Protein AF-X0U251-F1 (afdb_monomer_lite)

Foldseek 3Di:
DEDEDEAEDDPCPVCLVVVLVVCVVCVVPYNYAYAYAYEDDPDCVVVSCCVRRPPHHHHHDDDDPPPDDDDPVDPVVVVVVVVVVVVVVD

Radius of gyration: 14.33 Å; chains: 1; bounding box: 30×33×34 Å

Structure (mmCIF, N/CA/C/O backbone):
data_AF-X0U251-F1
#
_entry.id   AF-X0U251-F1
#
loop_
_atom_site.group_PDB
_atom_site.id
_atom_site.type_symbol
_atom_site.label_atom_id
_atom_site.label_alt_id
_atom_site.label_comp_id
_atom_site.label_asym_id
_atom_site.label_entity_id
_atom_site.label_seq_id
_atom_site.pdbx_PDB_ins_code
_atom_site.Cartn_x
_atom_site.Cartn_y
_atom_site.Cartn_z
_atom_site.occupancy
_atom_site.B_iso_or_equiv
_atom_site.auth_seq_id
_atom_site.auth_comp_id
_atom_site.auth_asym_id
_atom_site.auth_atom_id
_atom_site.pdbx_PDB_model_num
ATOM 1 N N . MET A 1 1 ? -13.527 -6.655 15.449 1.00 76.62 1 MET A N 1
ATOM 2 C CA . MET A 1 1 ? -12.732 -7.692 14.747 1.00 76.62 1 MET A CA 1
ATOM 3 C C . MET A 1 1 ? -11.554 -7.006 14.074 1.00 76.62 1 MET A C 1
ATOM 5 O O . MET A 1 1 ? -11.756 -5.908 13.569 1.00 76.62 1 MET A O 1
ATOM 9 N N . LYS A 1 2 ? -10.355 -7.600 14.106 1.00 83.44 2 LYS A N 1
ATOM 10 C CA . LYS A 1 2 ? -9.171 -7.052 13.424 1.00 83.44 2 LYS A CA 1
ATOM 11 C C . LYS A 1 2 ? -8.996 -7.746 12.082 1.00 83.44 2 LYS A C 1
ATOM 13 O O . LYS A 1 2 ? -9.032 -8.973 12.041 1.00 83.44 2 LYS A O 1
ATOM 18 N N . VAL A 1 3 ? -8.821 -6.975 11.017 1.00 83.69 3 VAL A N 1
ATOM 19 C CA . VAL A 1 3 ? -8.631 -7.489 9.658 1.00 83.69 3 VAL A CA 1
ATOM 20 C C . VAL A 1 3 ? -7.369 -6.864 9.085 1.00 83.69 3 VAL A C 1
ATOM 22 O O . VAL A 1 3 ? -7.239 -5.644 9.054 1.00 83.69 3 VAL A O 1
ATOM 25 N N . VAL A 1 4 ? -6.442 -7.706 8.632 1.00 83.38 4 VAL A N 1
ATOM 26 C CA . VAL A 1 4 ? -5.246 -7.273 7.903 1.00 83.38 4 VAL A CA 1
ATOM 27 C C . VAL A 1 4 ? -5.421 -7.668 6.444 1.00 83.38 4 VAL A C 1
ATOM 29 O O . VAL A 1 4 ? -5.667 -8.836 6.149 1.00 83.38 4 VAL A O 1
ATOM 32 N N . VAL A 1 5 ? -5.303 -6.703 5.537 1.00 82.31 5 VAL A N 1
ATOM 33 C CA . VAL A 1 5 ? -5.400 -6.926 4.092 1.00 82.31 5 VAL A CA 1
ATOM 34 C C . VAL A 1 5 ? -4.008 -6.809 3.482 1.00 82.31 5 VAL A C 1
ATOM 36 O O . VAL A 1 5 ? -3.366 -5.764 3.584 1.00 82.31 5 VAL A O 1
ATOM 39 N N . GLY A 1 6 ? -3.541 -7.894 2.862 1.00 82.75 6 GLY A N 1
ATOM 40 C CA . GLY A 1 6 ? -2.331 -7.893 2.043 1.00 82.75 6 GLY A CA 1
ATOM 41 C C . GLY A 1 6 ? -2.631 -7.360 0.644 1.00 82.75 6 GLY A C 1
ATOM 42 O O . GLY A 1 6 ? -3.481 -7.904 -0.058 1.00 82.75 6 GLY A O 1
ATOM 43 N N . CYS A 1 7 ? -1.923 -6.312 0.242 1.00 85.06 7 CYS A N 1
ATOM 44 C CA . CYS A 1 7 ? -2.152 -5.555 -0.980 1.00 85.06 7 CYS A CA 1
ATOM 45 C C . CYS A 1 7 ? -0.878 -5.556 -1.838 1.00 85.06 7 CYS A C 1
ATOM 47 O O . CYS A 1 7 ? -0.021 -4.692 -1.647 1.00 85.06 7 CYS A O 1
ATOM 49 N N . PRO A 1 8 ? -0.705 -6.509 -2.768 1.00 83.25 8 PRO A N 1
ATOM 50 C CA . PRO A 1 8 ? 0.336 -6.408 -3.784 1.00 83.25 8 PRO A CA 1
ATOM 51 C C . PRO A 1 8 ? -0.037 -5.329 -4.806 1.00 83.25 8 PRO A C 1
ATOM 53 O O . PRO A 1 8 ? -1.133 -5.363 -5.371 1.00 83.25 8 PRO A O 1
ATOM 56 N N . VAL A 1 9 ? 0.860 -4.374 -5.048 1.00 85.00 9 VAL A N 1
ATOM 57 C CA . VAL A 1 9 ? 0.596 -3.210 -5.899 1.00 85.00 9 VAL A CA 1
ATOM 58 C C . VAL A 1 9 ? 1.776 -2.923 -6.827 1.00 85.00 9 VAL A C 1
ATOM 60 O O . VAL A 1 9 ? 2.916 -2.833 -6.384 1.00 85.00 9 VAL A O 1
ATOM 63 N N . TYR A 1 10 ? 1.467 -2.758 -8.113 1.00 86.12 10 TYR A N 1
ATOM 64 C CA . TYR A 1 10 ? 2.379 -2.305 -9.163 1.00 86.12 10 TYR A CA 1
ATOM 65 C C . TYR A 1 10 ? 1.568 -1.515 -10.194 1.00 86.12 10 TYR A C 1
ATOM 67 O O . TYR A 1 10 ? 0.601 -2.060 -10.738 1.00 86.12 10 TYR A O 1
ATOM 75 N N . GLU A 1 11 ? 1.917 -0.246 -10.410 1.00 89.50 11 GLU A N 1
ATOM 76 C CA . GLU A 1 11 ? 1.245 0.661 -11.355 1.00 89.50 11 GLU A CA 1
ATOM 77 C C . GLU A 1 11 ? -0.290 0.663 -11.212 1.00 89.50 11 GLU A C 1
ATOM 79 O O . GLU A 1 11 ? -1.052 0.199 -12.074 1.00 89.50 11 GLU A O 1
ATOM 84 N N . ARG A 1 12 ? -0.777 1.089 -10.043 1.00 92.38 12 ARG A N 1
ATOM 85 C CA . ARG A 1 12 ? -2.212 1.120 -9.704 1.00 92.38 12 ARG A CA 1
ATOM 86 C C . ARG A 1 12 ? -2.696 2.490 -9.252 1.00 92.38 12 ARG A C 1
ATOM 88 O O . ARG A 1 12 ? -3.797 2.570 -8.699 1.00 92.38 12 ARG A O 1
ATOM 95 N N . GLY A 1 13 ? -1.950 3.559 -9.516 1.00 91.50 13 GLY A N 1
ATOM 96 C CA . GLY A 1 13 ? -2.355 4.914 -9.145 1.00 91.50 13 GLY A CA 1
ATOM 97 C C . GLY A 1 13 ? -3.765 5.264 -9.634 1.00 91.50 13 GLY A C 1
ATOM 98 O O . GLY A 1 13 ? -4.596 5.772 -8.879 1.00 91.50 13 GLY A O 1
ATOM 99 N N . TRP A 1 14 ? -4.099 4.811 -10.847 1.00 94.38 14 TRP A N 1
ATOM 100 C CA . TRP A 1 14 ? -5.399 5.011 -11.498 1.00 94.38 14 TRP A CA 1
ATOM 101 C C . TRP A 1 14 ? -6.621 4.455 -10.739 1.00 94.38 14 TRP A C 1
ATOM 103 O O . TRP A 1 14 ? -7.731 4.933 -10.968 1.00 94.38 14 TRP A O 1
ATOM 113 N N . VAL A 1 15 ? -6.461 3.465 -9.849 1.00 94.56 15 VAL A N 1
ATOM 114 C CA . VAL A 1 15 ? -7.582 2.820 -9.123 1.00 94.56 15 VAL A CA 1
ATOM 115 C C . VAL A 1 15 ? -7.488 2.945 -7.607 1.00 94.56 15 VAL A C 1
ATOM 117 O O . VAL A 1 15 ? -8.500 2.825 -6.914 1.00 94.56 15 VAL A O 1
ATOM 120 N N . LEU A 1 16 ? -6.294 3.197 -7.069 1.00 92.25 16 LEU A N 1
ATOM 121 C CA . LEU A 1 16 ? -6.036 3.149 -5.631 1.00 92.25 16 LEU A CA 1
ATOM 122 C C . LEU A 1 16 ? -6.955 4.067 -4.819 1.00 92.25 16 LEU A C 1
ATOM 124 O O . LEU A 1 16 ? -7.441 3.653 -3.770 1.00 92.25 16 LEU A O 1
ATOM 128 N N . ASN A 1 17 ? -7.237 5.281 -5.301 1.00 93.62 17 ASN A N 1
ATOM 129 C CA . ASN A 1 17 ? -8.130 6.204 -4.595 1.00 93.62 17 ASN A CA 1
ATOM 130 C C . ASN A 1 17 ? -9.554 5.647 -4.465 1.00 93.62 17 ASN A C 1
ATOM 132 O O . ASN A 1 17 ? -10.065 5.562 -3.352 1.00 93.62 17 ASN A O 1
ATOM 136 N N . ALA A 1 18 ? -10.145 5.181 -5.569 1.00 93.75 18 ALA A N 1
ATOM 137 C CA . ALA A 1 18 ? -11.479 4.582 -5.555 1.00 93.75 18 ALA A CA 1
ATOM 138 C C . ALA A 1 18 ? -11.535 3.320 -4.676 1.00 93.75 18 ALA A C 1
ATOM 140 O O . ALA A 1 18 ? -12.528 3.063 -3.997 1.00 93.75 18 ALA A O 1
ATOM 141 N N . TRP A 1 19 ? -10.449 2.542 -4.656 1.00 92.38 19 TRP A N 1
ATOM 142 C CA . TRP A 1 19 ? -10.321 1.381 -3.782 1.00 92.38 19 TRP A CA 1
ATOM 143 C C . TRP A 1 19 ? -10.300 1.767 -2.295 1.00 92.38 19 TRP A C 1
ATOM 145 O O . TRP A 1 19 ? -11.007 1.147 -1.501 1.00 92.38 19 TRP A O 1
ATOM 155 N N . PHE A 1 20 ? -9.557 2.810 -1.906 1.00 91.12 20 PHE A N 1
ATOM 156 C CA . PHE A 1 20 ? -9.581 3.310 -0.528 1.00 91.12 20 PHE A CA 1
ATOM 157 C C . PHE A 1 20 ? -10.956 3.862 -0.136 1.00 91.12 20 PHE A C 1
ATOM 159 O O . PHE A 1 20 ? -11.421 3.562 0.963 1.00 91.12 20 PHE A O 1
ATOM 166 N N . ASP A 1 21 ? -11.622 4.604 -1.024 1.00 92.00 21 ASP A N 1
ATOM 167 C CA . ASP A 1 21 ? -12.959 5.160 -0.773 1.00 92.00 21 ASP A CA 1
ATOM 168 C C . ASP A 1 21 ? -13.979 4.043 -0.485 1.00 92.00 21 ASP A C 1
ATOM 170 O O . ASP A 1 21 ? -14.773 4.135 0.451 1.00 92.00 21 ASP A O 1
ATOM 174 N N . ALA A 1 22 ? -13.907 2.929 -1.222 1.00 90.25 22 ALA A N 1
ATOM 175 C CA . ALA A 1 22 ? -14.759 1.763 -0.985 1.00 90.25 22 ALA A CA 1
ATOM 176 C C . ALA A 1 22 ? -14.518 1.099 0.385 1.00 90.25 22 ALA A C 1
ATOM 178 O O . ALA A 1 22 ? -15.424 0.477 0.943 1.00 90.25 22 ALA A O 1
ATOM 179 N N . LEU A 1 23 ? -13.307 1.217 0.935 1.00 87.50 23 LEU A N 1
ATOM 180 C CA . LEU A 1 23 ? -12.921 0.617 2.213 1.00 87.50 23 LEU A CA 1
ATOM 181 C C . LEU A 1 23 ? -13.189 1.517 3.416 1.00 87.50 23 LEU A C 1
ATOM 183 O O . LEU A 1 23 ? -13.314 1.006 4.529 1.00 87.50 23 LEU A O 1
ATOM 187 N N . GLU A 1 24 ? -13.304 2.831 3.228 1.00 85.06 24 GLU A N 1
ATOM 188 C CA . GLU A 1 24 ? -13.626 3.759 4.317 1.00 85.06 24 GLU A CA 1
ATOM 189 C C . GLU A 1 24 ? -14.949 3.404 4.999 1.00 85.06 24 GLU A C 1
ATOM 191 O O . GLU A 1 24 ? -14.998 3.372 6.227 1.00 85.06 24 GLU A O 1
ATOM 196 N N . GLY A 1 25 ? -15.962 2.987 4.232 1.00 83.19 25 GLY A N 1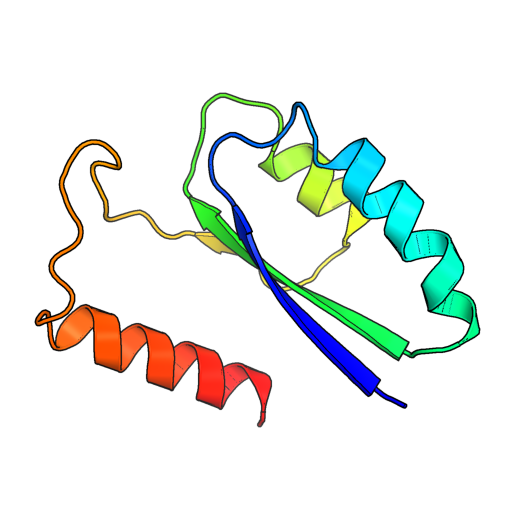
ATOM 197 C CA . GLY A 1 25 ? -17.244 2.529 4.780 1.00 83.19 25 GLY A CA 1
ATOM 198 C C . GLY A 1 25 ? -17.150 1.290 5.683 1.00 83.19 25 GLY A C 1
ATOM 199 O O . GLY A 1 25 ? -18.049 1.034 6.476 1.00 83.19 25 GLY A O 1
ATOM 200 N N . TRP A 1 26 ? -16.057 0.523 5.615 1.00 84.31 26 TRP A N 1
ATOM 201 C CA . TRP A 1 26 ? -15.850 -0.658 6.460 1.00 84.31 26 TRP A CA 1
ATOM 202 C C . TRP A 1 26 ? -15.115 -0.349 7.764 1.00 84.31 26 TRP A C 1
ATOM 204 O O . TRP A 1 26 ? -15.200 -1.135 8.712 1.00 84.31 26 TRP A O 1
ATOM 214 N N . ARG A 1 27 ? -14.408 0.785 7.845 1.00 81.88 27 ARG A N 1
ATOM 215 C CA . ARG A 1 27 ? -13.589 1.146 9.016 1.00 81.88 27 ARG A CA 1
ATOM 216 C C . ARG A 1 27 ? -14.416 1.352 10.288 1.00 81.88 27 ARG A C 1
ATOM 218 O O . ARG A 1 27 ? -13.876 1.212 11.379 1.00 81.88 27 ARG A O 1
ATOM 225 N N . GLU A 1 28 ? -15.714 1.628 10.164 1.00 83.88 28 GLU A N 1
ATOM 226 C CA . GLU A 1 28 ? -16.634 1.735 11.307 1.00 83.88 28 GLU A CA 1
ATOM 227 C C . GLU A 1 28 ? -16.971 0.373 11.936 1.00 83.88 28 GLU A C 1
ATOM 229 O O . GLU A 1 28 ? -17.364 0.293 13.100 1.00 83.88 28 GLU A O 1
ATOM 234 N N . HIS A 1 29 ? -16.800 -0.717 11.185 1.00 88.19 29 HIS A N 1
ATOM 235 C CA . HIS A 1 29 ? -17.197 -2.064 11.599 1.00 88.19 29 HIS A CA 1
ATOM 236 C C . HIS A 1 29 ? -16.006 -2.967 11.936 1.00 88.19 29 HIS A C 1
ATOM 238 O O . HIS A 1 29 ? -16.136 -3.912 12.724 1.00 88.19 29 HIS A O 1
ATOM 244 N N . VAL A 1 30 ? -14.836 -2.696 11.353 1.00 88.62 30 VAL A N 1
ATOM 245 C CA . VAL A 1 30 ? -13.620 -3.491 11.552 1.00 88.62 30 VAL A CA 1
ATOM 246 C C . VAL A 1 30 ? -12.390 -2.606 11.755 1.00 88.62 30 VAL A C 1
ATOM 248 O O . VAL A 1 30 ? -12.225 -1.578 11.105 1.00 88.62 30 VAL A O 1
ATOM 251 N N . ASP A 1 31 ? -11.488 -3.049 12.634 1.00 86.69 31 ASP A N 1
ATOM 252 C CA . ASP A 1 31 ? -10.143 -2.474 12.756 1.00 86.69 31 ASP A CA 1
ATOM 253 C C . ASP A 1 31 ? -9.314 -2.974 11.565 1.00 86.69 31 ASP A C 1
ATOM 255 O O . ASP A 1 31 ? -8.777 -4.089 11.586 1.00 86.69 31 ASP A O 1
ATOM 259 N N . LEU A 1 32 ? -9.339 -2.188 10.486 1.00 85.50 32 LEU A N 1
ATOM 260 C CA . LEU A 1 32 ? -8.742 -2.508 9.195 1.00 85.50 32 LEU A CA 1
ATOM 261 C C . LEU A 1 32 ? -7.297 -2.005 9.129 1.00 85.50 32 LEU A C 1
ATOM 263 O O . LEU A 1 32 ? -7.038 -0.803 9.230 1.00 85.50 32 LEU A O 1
ATOM 267 N N . LYS A 1 33 ? -6.364 -2.925 8.887 1.00 84.06 33 LYS A N 1
ATOM 268 C CA . LYS A 1 33 ? -4.954 -2.630 8.627 1.00 84.06 33 LYS A CA 1
ATOM 269 C C . LYS A 1 33 ? -4.565 -3.089 7.234 1.00 84.06 33 LYS A C 1
ATOM 271 O O . LYS A 1 33 ? -5.056 -4.104 6.742 1.00 84.06 33 LYS A O 1
ATOM 276 N N . PHE A 1 34 ? -3.639 -2.362 6.629 1.00 84.62 34 PHE A N 1
ATOM 277 C CA . PHE A 1 34 ? -3.127 -2.678 5.306 1.00 84.62 34 PHE A CA 1
ATOM 278 C C . PHE A 1 34 ? -1.659 -3.042 5.369 1.00 84.62 34 PHE A C 1
ATOM 280 O O . PHE A 1 34 ? -0.898 -2.456 6.135 1.00 84.62 34 PHE A O 1
ATOM 287 N N . LEU A 1 35 ? -1.276 -3.979 4.516 1.00 83.62 35 LEU A N 1
ATOM 288 C CA . LEU A 1 35 ? 0.105 -4.275 4.204 1.00 83.62 35 LEU A CA 1
ATOM 289 C C . LEU A 1 35 ? 0.298 -4.116 2.707 1.00 83.62 35 LEU A C 1
ATOM 291 O O . LEU A 1 35 ? -0.274 -4.886 1.937 1.00 83.62 35 LEU A O 1
ATOM 295 N N . PHE A 1 36 ? 1.139 -3.175 2.301 1.00 85.00 36 PHE A N 1
ATOM 296 C CA . PHE A 1 36 ? 1.426 -2.962 0.893 1.00 85.00 36 PHE A CA 1
ATOM 297 C C . PHE A 1 36 ? 2.736 -3.639 0.504 1.00 85.00 36 PHE A C 1
ATOM 299 O O . PHE A 1 36 ? 3.809 -3.303 1.004 1.00 85.00 36 PHE A O 1
ATOM 306 N N . VAL A 1 37 ? 2.636 -4.589 -0.423 1.00 83.00 37 VAL A N 1
ATOM 307 C CA . VAL A 1 37 ? 3.795 -5.123 -1.140 1.00 83.00 37 VAL A CA 1
ATOM 308 C C . VAL A 1 37 ? 3.898 -4.317 -2.419 1.00 83.00 37 VAL A C 1
ATOM 310 O O . VAL A 1 37 ? 3.108 -4.518 -3.339 1.00 83.00 37 VAL A O 1
ATOM 313 N N . TYR A 1 38 ? 4.794 -3.341 -2.425 1.00 80.94 38 TYR A N 1
ATOM 314 C CA . TYR A 1 38 ? 4.896 -2.351 -3.487 1.00 80.94 38 TYR A CA 1
ATOM 315 C C . TYR A 1 38 ? 6.150 -2.617 -4.313 1.00 80.94 38 TYR A C 1
ATOM 317 O O . TYR A 1 38 ? 7.226 -2.828 -3.759 1.00 80.94 38 TYR A O 1
ATOM 325 N N . THR A 1 39 ? 6.012 -2.586 -5.629 1.00 81.25 39 THR A N 1
ATOM 326 C CA . THR A 1 39 ? 7.151 -2.559 -6.550 1.00 81.25 39 THR A CA 1
ATOM 327 C C . THR A 1 39 ? 7.318 -1.142 -7.071 1.00 81.25 39 THR A C 1
ATOM 329 O O . THR A 1 39 ? 6.316 -0.533 -7.445 1.00 81.25 39 THR A O 1
ATOM 332 N N . ASP A 1 40 ? 8.557 -0.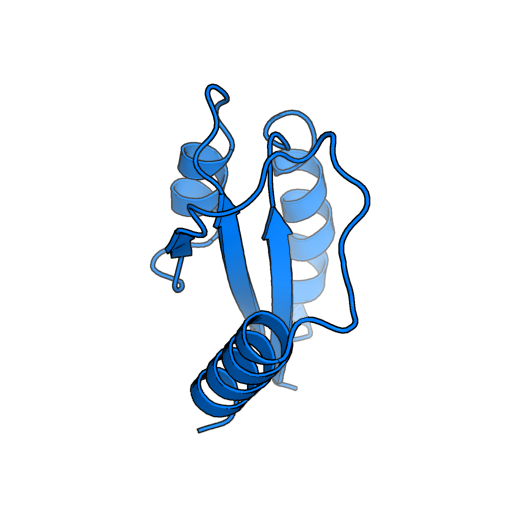635 -7.083 1.00 81.56 40 ASP A N 1
ATOM 333 C CA . ASP A 1 40 ? 8.864 0.700 -7.606 1.00 81.56 40 ASP A CA 1
ATOM 334 C C . ASP A 1 40 ? 8.288 0.865 -9.021 1.00 81.56 40 ASP A C 1
ATOM 336 O O . ASP A 1 40 ? 8.525 0.046 -9.910 1.00 81.56 40 ASP A O 1
ATOM 340 N N . SER A 1 41 ? 7.499 1.922 -9.208 1.00 81.56 41 SER A N 1
ATOM 341 C CA . SER A 1 41 ? 6.851 2.284 -10.464 1.00 81.56 41 SER A CA 1
ATOM 342 C C . SER A 1 41 ? 7.020 3.774 -10.763 1.00 81.56 41 SER A C 1
ATOM 344 O O . SER A 1 41 ? 7.349 4.568 -9.881 1.00 81.56 41 SER A O 1
ATOM 346 N N . GLU A 1 42 ? 6.794 4.159 -12.022 1.00 87.94 42 GLU A N 1
ATOM 347 C CA . GLU A 1 42 ? 6.872 5.561 -12.468 1.00 87.94 42 GLU A CA 1
ATOM 348 C C . GLU A 1 42 ? 5.587 6.368 -12.189 1.00 87.94 42 GLU A C 1
ATOM 350 O O . GLU A 1 42 ? 5.549 7.575 -12.431 1.00 87.94 42 GLU A O 1
ATOM 355 N N . ASP A 1 43 ? 4.523 5.722 -11.697 1.00 92.12 43 ASP A N 1
ATOM 356 C CA . ASP A 1 43 ? 3.235 6.360 -11.405 1.00 92.12 43 ASP A CA 1
ATOM 357 C C . ASP A 1 43 ? 3.106 6.843 -9.943 1.00 92.12 43 ASP A C 1
ATOM 359 O O . ASP A 1 43 ? 3.992 6.668 -9.108 1.00 92.12 43 ASP A O 1
ATOM 363 N N . ASP A 1 44 ? 1.970 7.457 -9.602 1.00 93.25 44 ASP A N 1
ATOM 364 C CA . ASP A 1 44 ? 1.699 8.027 -8.273 1.00 93.25 44 ASP A CA 1
ATOM 365 C C . ASP A 1 44 ? 1.248 6.989 -7.222 1.00 93.25 44 ASP A C 1
ATOM 367 O O . ASP A 1 44 ? 0.780 7.346 -6.135 1.00 93.25 44 ASP A O 1
ATOM 371 N N . THR A 1 45 ? 1.422 5.691 -7.505 1.00 91.19 45 THR A N 1
ATOM 372 C CA . THR A 1 45 ? 1.026 4.574 -6.631 1.00 91.19 45 THR A CA 1
ATOM 373 C C . THR A 1 45 ? 1.567 4.736 -5.212 1.00 91.19 45 THR A C 1
ATOM 375 O O . THR A 1 45 ? 0.804 4.671 -4.241 1.00 91.19 45 THR A O 1
ATOM 378 N N . LEU A 1 46 ? 2.880 4.951 -5.069 1.00 88.25 46 LEU A N 1
ATOM 379 C CA . LEU A 1 46 ? 3.528 5.042 -3.760 1.00 88.25 46 LEU A CA 1
ATOM 380 C C . LEU A 1 46 ? 3.034 6.244 -2.955 1.00 88.25 46 LEU A C 1
ATOM 382 O O . LEU A 1 46 ? 2.830 6.140 -1.743 1.00 88.25 46 LEU A O 1
ATOM 386 N N . ASP A 1 47 ? 2.828 7.375 -3.623 1.00 91.25 47 ASP A N 1
ATOM 387 C CA . ASP A 1 47 ? 2.375 8.608 -2.988 1.00 91.25 47 ASP A CA 1
ATOM 388 C C . ASP A 1 47 ? 0.937 8.473 -2.486 1.00 91.25 47 ASP A C 1
ATOM 390 O O . ASP A 1 47 ? 0.636 8.866 -1.353 1.00 91.25 47 ASP A O 1
ATOM 394 N N . ILE A 1 48 ? 0.059 7.834 -3.268 1.00 92.06 48 ILE A N 1
ATOM 395 C CA . ILE A 1 48 ? -1.308 7.528 -2.837 1.00 92.06 48 ILE A CA 1
ATOM 396 C C . ILE A 1 48 ? -1.292 6.588 -1.626 1.00 92.06 48 ILE A C 1
ATOM 398 O O . ILE A 1 48 ? -1.992 6.856 -0.645 1.00 92.06 48 ILE A O 1
ATOM 402 N N . ILE A 1 49 ? -0.474 5.527 -1.649 1.00 89.75 49 ILE A N 1
ATOM 403 C CA . ILE A 1 49 ? -0.339 4.591 -0.521 1.00 89.75 49 ILE A CA 1
ATOM 404 C C . ILE A 1 49 ? 0.127 5.335 0.733 1.00 89.75 49 ILE A C 1
ATOM 406 O O . ILE A 1 49 ? -0.547 5.268 1.761 1.00 89.75 49 ILE A O 1
ATOM 410 N N . LYS A 1 50 ? 1.222 6.101 0.660 1.00 88.06 50 LYS A N 1
ATOM 411 C CA . LYS A 1 50 ? 1.750 6.867 1.804 1.00 88.06 50 LYS A CA 1
ATOM 412 C C . LYS A 1 50 ? 0.715 7.837 2.372 1.00 88.06 50 LYS A C 1
ATOM 414 O O . LYS A 1 50 ? 0.583 7.952 3.590 1.00 88.06 50 LYS A O 1
ATOM 419 N N . LYS A 1 51 ? -0.042 8.510 1.502 1.00 90.12 51 LYS A N 1
ATOM 420 C CA . LYS A 1 51 ? -1.062 9.487 1.894 1.00 90.12 51 LYS A CA 1
ATOM 421 C C . LYS A 1 51 ? -2.284 8.844 2.554 1.00 90.12 51 LYS A C 1
ATOM 423 O O . LYS A 1 51 ? -2.786 9.385 3.535 1.00 90.12 51 LYS A O 1
ATOM 428 N N . ARG A 1 52 ? -2.795 7.735 2.010 1.00 89.12 52 ARG A N 1
ATOM 429 C CA . ARG A 1 52 ? -4.078 7.128 2.425 1.00 89.12 52 ARG A CA 1
ATOM 430 C C . ARG A 1 52 ? -3.920 6.007 3.459 1.00 89.12 52 ARG A C 1
ATOM 432 O O . ARG A 1 52 ? -4.812 5.813 4.283 1.00 89.12 52 ARG A O 1
ATOM 439 N N . ALA A 1 53 ? -2.815 5.260 3.427 1.00 81.44 53 ALA A N 1
ATOM 440 C CA . ALA A 1 53 ? -2.574 4.127 4.322 1.00 81.44 53 ALA A CA 1
ATOM 441 C C . ALA A 1 53 ? -1.791 4.489 5.594 1.00 81.44 53 ALA A C 1
ATOM 443 O O . ALA A 1 53 ? -1.864 3.742 6.568 1.00 81.44 53 ALA A O 1
ATOM 444 N N . GLY A 1 54 ? -1.060 5.609 5.612 1.00 72.44 54 GLY A N 1
ATOM 445 C CA . GLY A 1 54 ? -0.186 5.980 6.729 1.00 72.44 54 GLY A CA 1
ATOM 446 C C . GLY A 1 54 ? 1.127 5.182 6.763 1.00 72.44 54 GLY A C 1
ATOM 447 O O . GLY A 1 54 ? 1.598 4.700 5.737 1.00 72.44 54 GLY A O 1
ATOM 448 N N . SER A 1 55 ? 1.740 5.041 7.945 1.00 55.38 55 SER A N 1
ATOM 449 C CA . SER A 1 55 ? 3.080 4.448 8.156 1.00 55.38 55 SER A CA 1
ATOM 450 C C . SER A 1 55 ? 3.167 2.922 7.977 1.00 55.38 55 SER A C 1
ATOM 452 O O . SER A 1 55 ? 4.103 2.282 8.461 1.00 55.38 55 SER A O 1
ATOM 454 N N . HIS A 1 56 ? 2.196 2.301 7.313 1.00 57.34 56 HIS A N 1
ATOM 455 C CA . HIS A 1 56 ? 2.140 0.853 7.190 1.00 57.34 56 HIS A CA 1
ATOM 456 C C . HIS A 1 56 ? 3.104 0.337 6.118 1.00 57.34 56 HIS A C 1
ATOM 458 O O . HIS A 1 56 ? 2.866 0.495 4.927 1.00 57.34 56 HIS A O 1
ATOM 464 N N . LEU A 1 57 ? 4.191 -0.270 6.611 1.00 57.06 57 LEU A N 1
ATOM 465 C CA . LEU A 1 57 ? 5.015 -1.329 6.018 1.00 57.06 57 LEU A CA 1
ATOM 466 C C . LEU A 1 57 ? 4.883 -1.463 4.497 1.00 57.06 57 LEU A C 1
ATOM 468 O O . LEU A 1 57 ? 4.243 -2.376 3.981 1.00 57.06 57 LEU A O 1
ATOM 472 N N . VAL A 1 58 ? 5.506 -0.519 3.799 1.00 59.62 58 VAL A N 1
ATOM 473 C CA . VAL A 1 58 ? 5.789 -0.634 2.373 1.00 59.62 58 VAL A CA 1
ATOM 474 C C . VAL A 1 58 ? 7.015 -1.527 2.252 1.00 59.62 58 VAL A C 1
ATOM 476 O O . VAL A 1 58 ? 8.102 -1.139 2.681 1.00 59.62 58 VAL A O 1
ATOM 479 N N . PHE A 1 59 ? 6.840 -2.723 1.704 1.00 63.28 59 PHE A N 1
ATOM 480 C CA . PHE A 1 59 ? 7.958 -3.600 1.369 1.00 63.28 59 PHE A CA 1
ATOM 481 C C . PHE A 1 59 ? 8.305 -3.399 -0.107 1.00 63.28 59 PHE A C 1
ATOM 483 O O . PHE A 1 59 ? 7.520 -3.852 -0.944 1.00 63.28 59 PHE A O 1
ATOM 490 N N . PRO A 1 60 ? 9.416 -2.708 -0.434 1.00 56.81 60 PRO A N 1
ATOM 491 C CA . PRO A 1 60 ? 9.855 -2.565 -1.813 1.00 56.81 60 PRO A CA 1
ATOM 492 C C . PRO A 1 60 ? 10.270 -3.937 -2.351 1.00 56.81 60 PRO A C 1
ATOM 494 O O . PRO A 1 60 ? 11.182 -4.572 -1.819 1.00 56.81 60 PRO A O 1
ATOM 497 N N . PHE A 1 61 ? 9.586 -4.407 -3.390 1.00 60.03 61 PHE A N 1
ATOM 498 C CA . PHE A 1 61 ? 9.925 -5.639 -4.093 1.00 60.03 61 PHE A CA 1
ATOM 499 C C . PHE A 1 61 ? 10.589 -5.276 -5.423 1.00 60.03 61 PHE A C 1
ATOM 501 O O . PHE A 1 61 ? 9.900 -4.880 -6.359 1.00 60.03 61 PHE A O 1
ATOM 508 N N . ASN A 1 62 ? 11.920 -5.386 -5.483 1.00 54.22 62 ASN A N 1
ATOM 509 C CA . ASN A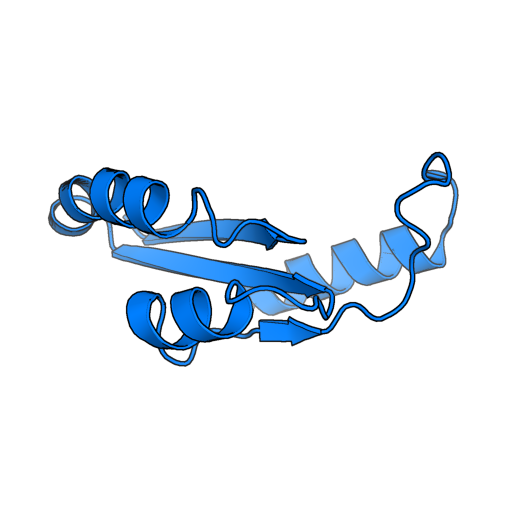 1 62 ? 12.734 -4.948 -6.628 1.00 54.22 62 ASN A CA 1
ATOM 510 C C . ASN A 1 62 ? 13.001 -6.033 -7.682 1.00 54.22 62 ASN A C 1
ATOM 512 O O . ASN A 1 62 ? 13.627 -5.745 -8.696 1.00 54.22 62 ASN A O 1
ATOM 516 N N . ASP A 1 63 ? 12.528 -7.262 -7.470 1.00 55.62 63 ASP A N 1
ATOM 517 C CA . ASP A 1 63 ? 12.775 -8.367 -8.396 1.00 55.62 63 ASP A CA 1
ATOM 518 C C . ASP A 1 63 ? 11.496 -8.814 -9.099 1.00 55.62 63 ASP A C 1
ATOM 520 O O . ASP A 1 63 ? 10.678 -9.587 -8.580 1.00 55.62 63 ASP A O 1
ATOM 524 N N . GLY A 1 64 ? 11.342 -8.366 -10.338 1.00 53.25 64 GLY A N 1
ATOM 525 C CA . GLY A 1 64 ? 10.465 -9.046 -11.271 1.00 53.25 64 GLY A CA 1
ATOM 526 C C . GLY A 1 64 ? 10.148 -8.221 -12.495 1.00 53.25 64 GLY A C 1
ATOM 527 O O . GLY A 1 64 ? 9.298 -7.343 -12.443 1.00 53.25 64 GLY A O 1
ATOM 528 N N . ASP A 1 65 ? 10.741 -8.600 -13.621 1.00 55.69 65 ASP A N 1
ATOM 529 C CA . ASP A 1 65 ? 10.154 -8.324 -14.924 1.00 55.69 65 ASP A CA 1
ATOM 530 C C . ASP A 1 65 ? 8.704 -8.849 -14.937 1.00 55.69 65 ASP A C 1
ATOM 532 O O . ASP A 1 65 ? 8.453 -10.056 -15.029 1.00 55.69 65 ASP A O 1
ATOM 536 N N . HIS A 1 66 ? 7.738 -7.937 -14.800 1.00 58.16 66 HIS A N 1
ATOM 537 C CA . HIS A 1 66 ? 6.310 -8.248 -14.758 1.00 58.16 66 HIS A CA 1
ATOM 538 C C . HIS A 1 66 ? 5.776 -8.799 -16.090 1.00 58.16 66 HIS A C 1
ATOM 540 O O . HIS A 1 66 ? 4.637 -9.271 -16.129 1.00 58.16 66 HIS A O 1
ATOM 546 N N . SER A 1 67 ? 6.584 -8.773 -17.159 1.00 60.12 67 SER A N 1
ATOM 547 C CA . SER A 1 67 ? 6.262 -9.377 -18.453 1.00 60.12 67 SER A CA 1
ATOM 548 C C . SER A 1 67 ? 6.536 -10.885 -18.501 1.00 60.12 67 SER A C 1
ATOM 550 O O . SER A 1 67 ? 5.983 -11.586 -19.352 1.00 60.12 67 SER A O 1
ATOM 552 N N . THR A 1 68 ? 7.328 -11.417 -17.563 1.00 59.88 68 THR A N 1
ATOM 553 C CA . THR A 1 68 ? 7.645 -12.848 -17.506 1.00 59.88 68 THR A CA 1
ATOM 554 C C . THR A 1 68 ? 6.642 -13.629 -16.662 1.00 59.88 68 THR A C 1
ATOM 556 O O . THR A 1 68 ? 6.243 -13.235 -15.562 1.00 59.88 68 THR A O 1
ATOM 559 N N . GLN A 1 69 ? 6.213 -14.783 -17.180 1.00 66.81 69 GLN A N 1
ATOM 560 C CA . GLN A 1 69 ? 5.348 -15.697 -16.443 1.00 66.81 69 GLN A CA 1
ATOM 561 C C . GLN A 1 69 ? 6.045 -16.127 -15.146 1.00 66.81 69 GLN A C 1
ATOM 563 O O . GLN A 1 69 ? 7.153 -16.661 -15.163 1.00 66.81 69 GLN A O 1
ATOM 568 N N . ARG A 1 70 ? 5.384 -15.891 -14.008 1.00 68.81 70 ARG A N 1
ATOM 569 C CA . ARG A 1 70 ? 5.954 -16.173 -12.686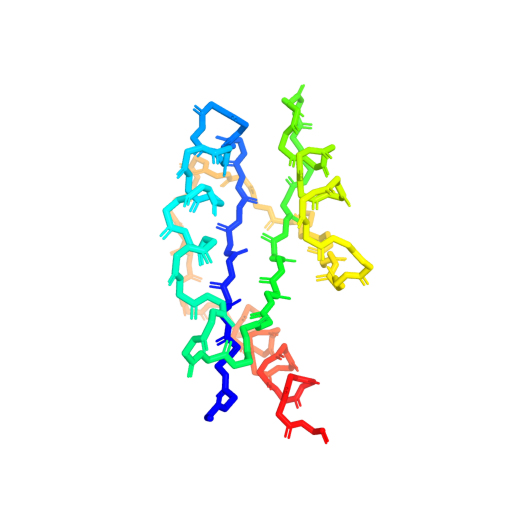 1.00 68.81 70 ARG A CA 1
ATOM 570 C C . ARG A 1 70 ? 6.280 -17.659 -12.543 1.00 68.81 70 ARG A C 1
ATOM 572 O O . ARG A 1 70 ? 5.396 -18.506 -12.687 1.00 68.81 70 ARG A O 1
ATOM 579 N N . ASN A 1 71 ? 7.526 -17.960 -12.183 1.00 75.31 71 ASN A N 1
ATOM 580 C CA . ASN A 1 71 ? 7.918 -19.297 -11.761 1.00 75.31 71 ASN A CA 1
ATOM 581 C C . ASN A 1 71 ? 7.483 -19.529 -10.306 1.00 75.31 71 ASN A C 1
ATOM 583 O O . ASN A 1 71 ? 8.143 -19.088 -9.369 1.00 75.31 71 ASN A O 1
ATOM 587 N N . TRP A 1 72 ? 6.357 -20.216 -10.118 1.00 68.88 72 TRP A N 1
ATOM 588 C CA . TRP A 1 72 ? 5.846 -20.577 -8.790 1.00 68.88 72 TRP A CA 1
ATOM 589 C C . TRP A 1 72 ? 6.620 -21.720 -8.116 1.00 68.88 72 TRP A 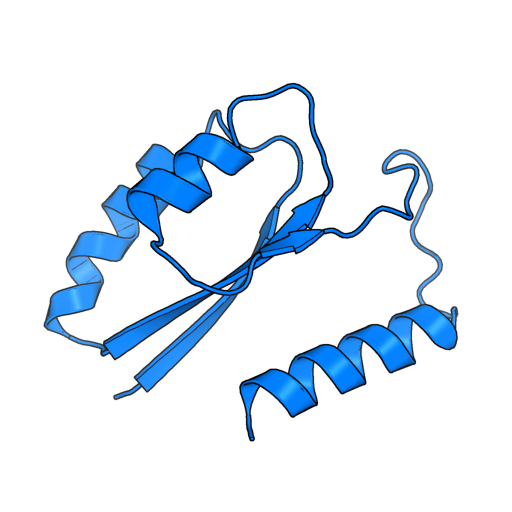C 1
ATOM 591 O O . TRP A 1 72 ? 6.371 -22.005 -6.949 1.00 68.88 72 TRP A O 1
ATOM 601 N N . GLY A 1 73 ? 7.551 -22.364 -8.828 1.00 76.19 73 GLY A N 1
ATOM 602 C CA . GLY A 1 73 ? 8.470 -23.361 -8.272 1.00 76.19 73 GLY A CA 1
ATOM 603 C C . GLY A 1 73 ? 9.745 -22.766 -7.668 1.00 76.19 73 GLY A C 1
ATOM 604 O O . GLY A 1 73 ? 10.619 -23.518 -7.251 1.00 76.19 73 GLY A O 1
ATOM 605 N N . ASP A 1 74 ? 9.882 -21.439 -7.648 1.00 80.25 74 ASP A N 1
ATOM 606 C CA . ASP A 1 74 ? 11.023 -20.759 -7.040 1.00 80.25 74 ASP A CA 1
ATOM 607 C C . ASP A 1 74 ? 10.942 -20.800 -5.504 1.00 80.25 74 ASP A C 1
ATOM 609 O O . ASP A 1 74 ? 10.091 -20.156 -4.882 1.00 80.25 74 ASP A O 1
ATOM 613 N N . GLN A 1 75 ? 11.859 -21.559 -4.901 1.00 77.69 75 GLN A N 1
ATOM 614 C CA . GLN A 1 75 ? 11.993 -21.734 -3.457 1.00 77.69 75 GLN A CA 1
ATOM 615 C C . GLN A 1 75 ? 12.182 -20.395 -2.723 1.00 77.69 75 GLN A C 1
ATOM 617 O O . GLN A 1 75 ? 11.544 -20.168 -1.698 1.00 77.69 75 GLN A O 1
ATOM 622 N N . SER A 1 76 ? 12.989 -19.479 -3.271 1.00 72.44 76 SER A N 1
ATOM 623 C CA . SER A 1 76 ? 13.297 -18.194 -2.628 1.00 72.44 76 SER A CA 1
ATOM 624 C C . SER A 1 76 ? 12.056 -17.306 -2.521 1.00 72.44 76 SER A C 1
ATOM 626 O O . SER A 1 76 ? 11.803 -16.667 -1.495 1.00 72.44 76 SER A O 1
ATOM 628 N N . ARG A 1 77 ? 11.211 -17.322 -3.557 1.00 67.25 77 ARG A N 1
ATOM 629 C CA . ARG A 1 77 ? 9.929 -16.612 -3.551 1.00 67.25 77 ARG A CA 1
ATOM 630 C C . ARG A 1 77 ? 8.958 -17.198 -2.524 1.00 67.25 77 ARG A C 1
ATOM 632 O O . ARG A 1 77 ? 8.272 -16.434 -1.846 1.00 67.25 77 ARG A O 1
ATOM 639 N N . LEU A 1 78 ? 8.897 -18.525 -2.393 1.00 72.94 78 LEU A N 1
ATOM 640 C CA . LEU A 1 78 ? 8.057 -19.185 -1.387 1.00 72.94 78 LEU A CA 1
ATOM 641 C C . LEU A 1 78 ? 8.510 -18.853 0.041 1.00 72.94 78 LEU A C 1
ATOM 643 O O . LEU A 1 78 ? 7.669 -18.548 0.887 1.00 72.94 78 LEU A O 1
ATOM 647 N N . GLU A 1 79 ? 9.819 -18.856 0.291 1.00 76.44 79 GLU A N 1
ATOM 648 C CA . GLU A 1 79 ? 10.415 -18.458 1.573 1.00 76.44 79 GLU A CA 1
ATOM 649 C C . GLU A 1 79 ? 10.086 -17.000 1.902 1.00 76.44 79 GLU A C 1
ATOM 651 O O . GLU A 1 79 ? 9.556 -16.717 2.973 1.00 76.44 79 GLU A O 1
ATOM 656 N N . THR A 1 80 ? 10.238 -16.095 0.933 1.00 73.56 80 THR A N 1
ATOM 657 C CA . THR A 1 80 ? 9.888 -14.678 1.105 1.00 73.56 80 THR A CA 1
ATOM 658 C C . THR A 1 80 ? 8.412 -14.495 1.478 1.00 73.56 80 THR A C 1
ATOM 660 O O . THR A 1 80 ? 8.081 -13.722 2.374 1.00 73.56 80 THR A O 1
ATOM 663 N N . MET A 1 81 ? 7.496 -15.234 0.841 1.00 69.44 81 MET A N 1
ATOM 664 C CA . MET A 1 81 ? 6.072 -15.191 1.195 1.00 69.44 81 MET A CA 1
ATOM 665 C C . MET A 1 81 ? 5.800 -15.719 2.612 1.00 69.44 81 MET A C 1
ATOM 667 O O . MET A 1 81 ? 4.939 -15.178 3.312 1.00 69.44 81 MET A O 1
ATOM 671 N N . ALA A 1 82 ? 6.512 -16.764 3.042 1.00 74.88 82 ALA A N 1
ATOM 672 C CA . ALA A 1 82 ? 6.400 -17.309 4.391 1.00 74.88 82 ALA A CA 1
ATOM 673 C C . ALA A 1 82 ? 6.935 -16.329 5.446 1.00 74.88 82 ALA A C 1
ATOM 675 O O . ALA A 1 82 ? 6.275 -16.118 6.465 1.00 74.88 82 ALA A O 1
ATOM 676 N N . ASP A 1 83 ? 8.061 -15.674 5.173 1.00 75.88 83 ASP A N 1
ATOM 677 C CA . ASP A 1 83 ? 8.650 -14.655 6.043 1.00 75.88 83 ASP A CA 1
ATOM 678 C C . ASP A 1 83 ? 7.735 -13.441 6.178 1.00 75.88 83 ASP A C 1
ATOM 680 O O . ASP A 1 83 ? 7.445 -13.004 7.294 1.00 75.88 83 ASP A O 1
ATOM 684 N N . MET A 1 84 ? 7.185 -12.955 5.060 1.00 65.94 84 MET A N 1
ATOM 685 C CA . MET A 1 84 ? 6.191 -11.883 5.075 1.00 65.94 84 MET A CA 1
ATOM 686 C C . MET A 1 84 ? 4.967 -12.283 5.895 1.00 65.94 84 MET A C 1
ATOM 688 O O . MET A 1 84 ? 4.525 -11.507 6.734 1.00 65.94 84 MET A O 1
ATOM 692 N N . ARG A 1 85 ? 4.434 -13.500 5.720 1.00 70.81 85 ARG A N 1
ATOM 693 C CA . ARG A 1 85 ? 3.320 -13.993 6.542 1.00 70.81 85 ARG A CA 1
ATOM 694 C C . ARG A 1 85 ? 3.679 -13.975 8.028 1.00 70.81 85 ARG A C 1
ATOM 696 O O . ARG A 1 85 ? 2.885 -13.476 8.820 1.00 70.81 85 ARG A O 1
ATOM 703 N N . ASN A 1 86 ? 4.828 -14.532 8.401 1.00 74.62 86 ASN A N 1
ATOM 704 C CA . ASN A 1 86 ? 5.245 -14.670 9.796 1.00 74.62 86 ASN A CA 1
ATOM 705 C C . ASN A 1 86 ? 5.425 -13.309 10.471 1.00 74.62 86 ASN A C 1
ATOM 707 O O . ASN A 1 86 ? 4.925 -13.114 11.574 1.00 74.62 86 ASN A O 1
ATOM 711 N N . PHE A 1 87 ? 6.044 -12.357 9.775 1.00 69.88 87 PHE A N 1
ATOM 712 C CA . PHE A 1 87 ? 6.197 -10.982 10.241 1.00 69.88 87 PHE A CA 1
ATOM 713 C C . PHE A 1 87 ? 4.853 -10.281 10.517 1.00 69.88 87 PHE A C 1
ATOM 715 O O . PHE A 1 87 ? 4.764 -9.425 11.390 1.00 69.88 87 PHE A O 1
ATOM 722 N N . LEU A 1 88 ? 3.788 -10.637 9.792 1.00 58.53 88 LEU A N 1
ATOM 723 C CA . LEU A 1 88 ? 2.468 -10.011 9.949 1.00 58.53 88 LEU A CA 1
ATOM 724 C C . LEU A 1 88 ? 1.630 -10.582 11.087 1.00 58.53 88 LEU A C 1
ATOM 726 O O . LEU A 1 88 ? 0.688 -9.923 11.529 1.00 58.53 88 LEU A O 1
ATOM 730 N N . ILE A 1 89 ? 1.897 -11.828 11.480 1.00 70.81 89 ILE A N 1
ATOM 731 C CA . 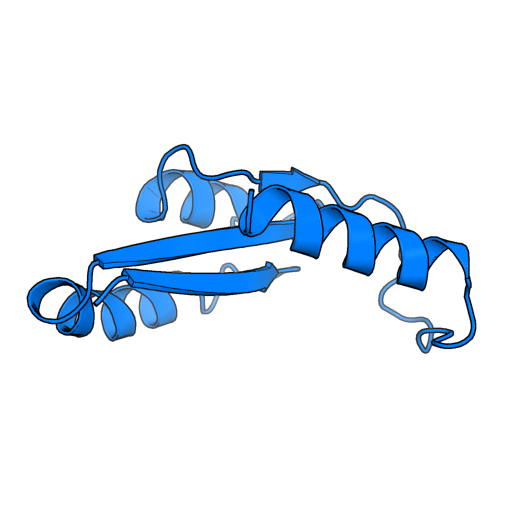ILE A 1 89 ? 1.101 -12.552 12.479 1.00 70.81 89 ILE A CA 1
ATOM 732 C C . ILE A 1 89 ? 1.786 -12.640 13.848 1.00 70.81 89 ILE A C 1
ATOM 734 O O . ILE A 1 89 ? 1.141 -13.099 14.791 1.00 70.81 89 ILE A O 1
ATOM 738 N N . SER A 1 90 ? 3.056 -12.234 13.953 1.00 63.81 90 SER A N 1
ATOM 739 C CA . SER A 1 90 ? 3.800 -12.076 15.213 1.00 63.81 90 SER A CA 1
ATOM 740 C C . SER A 1 90 ? 3.434 -10.785 15.935 1.00 63.81 90 SER A C 1
ATOM 742 O O . SER A 1 90 ? 3.254 -10.836 17.170 1.00 63.81 90 SER A O 1
#

Sequence (90 aa):
MKVVVGCPVYERGWVLNAWFDALEGWREHVDLKFLFVYTDSEDDTLDIIKKRAGSHLVFPFNDGDHSTQRNWGDQSRLETMADMRNFLIS

Secondary structure (DSSP, 8-state):
-EEEEEEEESS-HHHHHHHHHHHHTTTTTSEEEEEEEE---SSTHHHHHHHHH-S--EEE-----TTSPP-TT-HHHHHHHHHHHHHHH-

Organism: NCBI:txid412755

pLDDT: mean 78.49, std 11.92, range [53.25, 94.56]